Protein AF-A0A2E6IMI8-F1 (afdb_monomer)

Structure (mmCIF, N/CA/C/O backbone):
data_AF-A0A2E6IMI8-F1
#
_entry.id   AF-A0A2E6IMI8-F1
#
loop_
_atom_site.group_PDB
_atom_site.id
_atom_site.type_symbol
_atom_site.label_atom_id
_atom_site.label_alt_id
_atom_site.label_comp_id
_atom_site.label_asym_id
_atom_site.label_entity_id
_atom_site.label_seq_id
_atom_site.pdbx_PDB_ins_code
_atom_site.Cartn_x
_atom_site.Cartn_y
_atom_site.Cartn_z
_atom_site.occupancy
_atom_site.B_iso_or_equiv
_atom_site.auth_seq_id
_atom_site.auth_comp_id
_atom_site.auth_asym_id
_atom_site.auth_atom_id
_atom_site.pdbx_PDB_model_num
ATOM 1 N N . MET A 1 1 ? 50.261 -65.392 -33.673 1.00 35.06 1 MET A N 1
ATOM 2 C CA . MET A 1 1 ? 51.647 -64.893 -33.606 1.00 35.06 1 MET A CA 1
ATOM 3 C C . MET A 1 1 ? 51.534 -63.379 -33.581 1.00 35.06 1 MET A C 1
ATOM 5 O O . MET A 1 1 ? 51.000 -62.836 -34.533 1.00 35.06 1 MET A O 1
ATOM 9 N N . THR A 1 2 ? 51.523 -62.808 -32.369 1.00 35.97 2 THR A N 1
ATOM 10 C CA . THR A 1 2 ? 52.670 -62.070 -31.776 1.00 35.97 2 THR A CA 1
ATOM 11 C C . THR A 1 2 ? 52.829 -60.721 -32.491 1.00 35.97 2 THR A C 1
ATOM 13 O O . THR A 1 2 ? 52.964 -60.702 -33.701 1.00 35.97 2 THR A O 1
ATOM 16 N N . GLU A 1 3 ? 52.827 -59.555 -31.860 1.00 41.94 3 GLU A N 1
ATOM 17 C CA . GLU A 1 3 ? 52.986 -59.200 -30.456 1.00 41.94 3 GLU A CA 1
ATOM 18 C C . GLU A 1 3 ? 52.819 -57.657 -30.354 1.00 41.94 3 GLU A C 1
ATOM 20 O O . GLU A 1 3 ? 53.030 -56.967 -31.347 1.00 41.94 3 GLU A O 1
ATOM 25 N N . ILE A 1 4 ? 52.352 -57.172 -29.191 1.00 46.12 4 ILE A N 1
ATOM 26 C CA . ILE A 1 4 ? 52.740 -55.964 -28.412 1.00 46.12 4 ILE A CA 1
ATOM 27 C C . ILE A 1 4 ? 53.628 -54.886 -29.096 1.00 46.12 4 ILE A C 1
ATOM 29 O O . ILE A 1 4 ? 54.498 -55.183 -29.893 1.00 46.12 4 ILE A O 1
ATOM 33 N N . ALA A 1 5 ? 53.610 -53.596 -28.773 1.00 44.00 5 ALA A N 1
ATOM 34 C CA . ALA A 1 5 ? 53.051 -52.816 -27.679 1.00 44.00 5 ALA A CA 1
ATOM 35 C C . ALA A 1 5 ? 53.352 -51.329 -27.962 1.00 44.00 5 ALA A C 1
ATOM 37 O O . ALA A 1 5 ? 54.284 -51.020 -28.694 1.00 44.00 5 ALA A O 1
ATOM 38 N N . LEU A 1 6 ? 52.600 -50.457 -27.279 1.00 42.09 6 LEU A N 1
ATOM 39 C CA . LEU A 1 6 ? 53.019 -49.172 -26.700 1.00 42.09 6 LEU A CA 1
ATOM 40 C C . LEU A 1 6 ? 53.911 -48.224 -27.537 1.00 42.09 6 LEU A C 1
ATOM 42 O O . LEU A 1 6 ? 55.086 -48.473 -27.751 1.00 42.09 6 LEU A O 1
ATOM 46 N N . PHE A 1 7 ? 53.450 -46.990 -27.740 1.00 40.03 7 PHE A N 1
ATOM 47 C CA . PHE A 1 7 ? 53.698 -45.939 -26.745 1.00 40.03 7 PHE A CA 1
ATOM 48 C C . PHE A 1 7 ? 52.891 -44.687 -27.093 1.00 40.03 7 PHE A C 1
ATOM 50 O O . PHE A 1 7 ? 53.011 -44.092 -28.160 1.00 40.03 7 PHE A O 1
ATOM 57 N N . PHE A 1 8 ? 52.058 -44.302 -26.137 1.00 45.19 8 PHE A N 1
ATOM 58 C CA . PHE A 1 8 ? 51.433 -42.998 -26.027 1.00 45.19 8 PHE A CA 1
ATOM 59 C C . PHE A 1 8 ? 52.568 -41.972 -25.859 1.00 45.19 8 PHE A C 1
ATOM 61 O O . PHE A 1 8 ? 53.116 -41.837 -24.767 1.00 45.19 8 PHE A O 1
ATOM 68 N N . LEU A 1 9 ? 52.996 -41.312 -26.937 1.00 46.53 9 LEU A N 1
ATOM 69 C CA . LEU A 1 9 ? 53.914 -40.180 -26.824 1.00 46.53 9 LEU A CA 1
ATOM 70 C C . LEU A 1 9 ? 53.080 -38.927 -26.528 1.00 46.53 9 LEU A C 1
ATOM 72 O O . LEU A 1 9 ? 52.212 -38.582 -27.334 1.00 46.53 9 LEU A O 1
ATOM 76 N N . PRO A 1 10 ? 53.297 -38.233 -25.396 1.00 55.00 10 PRO A N 1
ATOM 77 C CA . PRO A 1 10 ? 52.723 -36.910 -25.226 1.00 55.00 10 PRO A CA 1
ATOM 78 C C . PRO A 1 10 ? 53.362 -35.991 -26.276 1.00 55.00 10 PRO A C 1
ATOM 80 O O . PRO A 1 10 ? 54.571 -36.096 -26.507 1.00 55.00 10 PRO A O 1
ATOM 83 N N . PRO A 1 11 ? 52.625 -35.050 -26.889 1.00 46.12 11 PRO A N 1
ATOM 84 C CA . PRO A 1 11 ? 53.282 -33.921 -27.510 1.00 46.12 11 PRO A CA 1
ATOM 85 C C . PRO A 1 11 ? 53.873 -33.107 -26.360 1.00 46.12 11 PRO A C 1
ATOM 87 O O . PRO A 1 11 ? 53.208 -32.276 -25.743 1.00 46.12 11 PRO A O 1
ATOM 90 N N . THR A 1 12 ? 55.129 -33.390 -26.015 1.00 47.06 12 THR A N 1
ATOM 91 C CA . THR A 1 12 ? 55.979 -32.430 -25.328 1.00 47.06 12 THR A CA 1
ATOM 92 C C . THR A 1 12 ? 56.041 -31.215 -26.241 1.00 47.06 12 THR A C 1
ATOM 94 O O . THR A 1 12 ? 56.870 -31.154 -27.150 1.00 47.06 12 THR A O 1
ATOM 97 N N . PHE A 1 13 ? 55.128 -30.264 -26.042 1.00 47.31 13 PHE A N 1
ATOM 98 C CA . PHE A 1 13 ? 55.294 -28.908 -26.539 1.00 47.31 13 PHE A CA 1
ATOM 99 C C . PHE A 1 13 ? 56.465 -28.317 -25.761 1.00 47.31 13 PHE A C 1
ATOM 101 O O . PHE A 1 13 ? 56.322 -27.650 -24.740 1.00 47.31 13 PHE A O 1
ATOM 108 N N . LEU A 1 14 ? 57.654 -28.681 -26.226 1.00 41.34 14 LEU A N 1
ATOM 109 C CA . LEU A 1 14 ? 58.909 -28.069 -25.878 1.00 41.34 14 LEU A CA 1
ATOM 110 C C . LEU A 1 14 ? 58.796 -26.663 -26.461 1.00 41.34 14 LEU A C 1
ATOM 112 O O . LEU A 1 14 ? 58.998 -26.472 -27.660 1.00 41.34 14 LEU A O 1
ATOM 116 N N . PHE A 1 15 ? 58.361 -25.699 -25.646 1.00 43.25 15 PHE A N 1
ATOM 117 C CA . PHE A 1 15 ? 58.529 -24.293 -25.984 1.00 43.25 15 PHE A CA 1
ATOM 118 C C . PHE A 1 15 ? 60.034 -24.102 -26.178 1.00 43.25 15 PHE A C 1
ATOM 120 O O . PHE A 1 15 ? 60.781 -24.019 -25.205 1.00 43.25 15 PHE A O 1
ATOM 127 N N . HIS A 1 16 ? 60.482 -24.128 -27.436 1.00 49.97 16 HIS A N 1
ATOM 128 C CA . HIS A 1 16 ? 61.796 -23.642 -27.822 1.00 49.97 16 HIS A CA 1
ATOM 129 C C . HIS A 1 16 ? 61.795 -22.160 -27.463 1.00 49.97 16 HIS A C 1
ATOM 131 O O . HIS A 1 16 ? 61.293 -21.315 -28.201 1.00 49.97 16 HIS A O 1
ATOM 137 N N . GLY A 1 17 ? 62.256 -21.866 -26.250 1.00 57.50 17 GLY A N 1
ATOM 138 C CA . GLY A 1 17 ? 62.614 -20.526 -25.836 1.00 57.50 17 GLY A CA 1
ATOM 139 C C . GLY A 1 17 ? 63.902 -20.162 -26.547 1.00 57.50 17 GLY A C 1
ATOM 140 O O . GLY A 1 17 ? 64.965 -20.183 -25.936 1.00 57.50 17 GLY A O 1
ATOM 141 N N . ASP A 1 18 ? 63.806 -19.874 -27.842 1.00 53.31 18 ASP A N 1
ATOM 142 C CA . ASP A 1 18 ? 64.886 -19.203 -28.539 1.00 53.31 18 ASP A CA 1
ATOM 143 C C . ASP A 1 18 ? 64.971 -17.792 -27.964 1.00 53.31 18 ASP A C 1
ATOM 145 O O . ASP A 1 18 ? 64.030 -16.994 -28.028 1.00 53.31 18 ASP A O 1
ATOM 149 N N . THR A 1 19 ? 66.103 -17.505 -27.329 1.00 54.38 19 THR A N 1
ATOM 150 C CA . THR A 1 19 ? 66.452 -16.175 -26.847 1.00 54.38 19 THR A CA 1
ATOM 151 C C . THR A 1 19 ? 66.442 -15.225 -28.044 1.00 54.38 19 THR A C 1
ATOM 153 O O . THR A 1 19 ? 67.365 -15.223 -28.857 1.00 54.38 19 THR A O 1
ATOM 156 N N . LEU A 1 20 ? 65.386 -14.421 -28.171 1.00 54.84 20 LEU A N 1
ATOM 157 C CA . LEU A 1 20 ? 65.277 -13.374 -29.184 1.00 54.84 20 LEU A CA 1
ATOM 158 C C . LEU A 1 20 ? 66.272 -12.255 -28.856 1.00 54.84 20 LEU A C 1
ATOM 160 O O . LEU A 1 20 ? 65.964 -11.310 -28.133 1.00 54.84 20 LEU A O 1
ATOM 164 N N . ILE A 1 21 ? 67.488 -12.370 -29.388 1.00 58.12 21 ILE A N 1
ATOM 165 C CA . ILE A 1 21 ? 68.467 -11.284 -29.408 1.00 58.12 21 ILE A CA 1
ATOM 166 C C . ILE A 1 21 ? 68.403 -10.631 -30.788 1.00 58.12 21 ILE A C 1
ATOM 168 O O . ILE A 1 21 ? 69.147 -11.007 -31.682 1.00 58.12 21 ILE A O 1
ATOM 172 N N . TYR A 1 22 ? 67.498 -9.672 -30.978 1.00 48.72 22 TYR A N 1
ATOM 173 C CA . TYR A 1 22 ? 67.697 -8.553 -31.907 1.00 48.72 22 TYR A CA 1
ATOM 174 C C . TYR A 1 22 ? 66.712 -7.435 -31.552 1.00 48.72 22 TYR A C 1
ATOM 176 O O . TYR A 1 22 ? 65.532 -7.677 -31.303 1.00 48.72 22 TYR A O 1
ATOM 184 N N . GLY A 1 23 ? 67.229 -6.213 -31.436 1.00 57.97 23 GLY A N 1
ATOM 185 C CA . GLY A 1 23 ? 66.536 -5.084 -30.830 1.00 57.97 23 GLY A CA 1
ATOM 186 C C . GLY A 1 23 ? 65.195 -4.736 -31.479 1.00 57.97 23 GLY A C 1
ATOM 187 O O . GLY A 1 23 ? 65.103 -4.534 -32.686 1.00 57.97 23 GLY A O 1
ATOM 188 N N . GLY A 1 24 ? 64.183 -4.558 -30.628 1.00 62.34 24 GLY A N 1
ATOM 189 C CA . GLY A 1 24 ? 63.206 -3.491 -30.832 1.00 62.34 24 GLY A CA 1
ATOM 190 C C . GLY A 1 24 ? 61.729 -3.837 -30.697 1.00 62.34 24 GLY A C 1
ATOM 191 O O . GLY A 1 24 ? 60.946 -2.898 -30.619 1.00 62.34 24 GLY A O 1
ATOM 192 N N . TRP A 1 25 ? 61.315 -5.107 -30.644 1.00 60.56 25 TRP A N 1
ATOM 193 C CA . TRP A 1 25 ? 59.878 -5.418 -30.681 1.00 60.56 25 TRP A CA 1
ATOM 194 C C . TRP A 1 25 ? 59.472 -6.502 -29.685 1.00 60.56 25 TRP A C 1
ATOM 196 O O . TRP A 1 25 ? 59.725 -7.688 -29.876 1.00 60.56 25 TRP A O 1
ATOM 206 N N . ILE A 1 26 ? 58.808 -6.060 -28.614 1.00 74.00 26 ILE A N 1
ATOM 207 C CA . ILE A 1 26 ? 58.091 -6.913 -27.665 1.00 74.00 26 ILE A CA 1
ATOM 208 C C . ILE A 1 26 ? 56.715 -7.198 -28.285 1.00 74.00 26 ILE A C 1
ATOM 210 O O . ILE A 1 26 ? 55.978 -6.246 -28.559 1.00 74.00 26 ILE A O 1
ATOM 214 N N . PRO A 1 27 ? 56.334 -8.461 -28.541 1.00 69.62 27 PRO A N 1
ATOM 215 C CA . PRO A 1 27 ? 55.014 -8.755 -29.079 1.00 69.62 27 PRO A CA 1
ATOM 216 C C . PRO A 1 27 ? 53.956 -8.451 -28.014 1.00 69.62 27 PRO A C 1
ATOM 218 O O . PRO A 1 27 ? 53.863 -9.122 -26.986 1.00 69.62 27 PRO A O 1
ATOM 221 N N . HIS A 1 28 ? 53.153 -7.418 -28.253 1.00 72.25 28 HIS A N 1
ATOM 222 C CA . HIS A 1 28 ? 52.020 -7.083 -27.402 1.00 72.25 28 HIS A CA 1
ATOM 223 C C . HIS A 1 28 ? 50.791 -7.858 -27.874 1.00 72.25 28 HIS A C 1
ATOM 225 O O . HIS A 1 28 ? 50.308 -7.664 -28.987 1.00 72.25 28 HIS A O 1
ATOM 231 N N . LEU A 1 29 ? 50.280 -8.738 -27.014 1.00 79.69 29 LEU A N 1
ATOM 232 C CA . LEU A 1 29 ? 49.015 -9.420 -27.244 1.00 79.69 29 LEU A CA 1
ATOM 233 C C . LEU A 1 29 ? 47.867 -8.460 -26.916 1.00 79.69 29 LEU A C 1
ATOM 235 O O . LEU A 1 29 ? 47.495 -8.286 -25.756 1.00 79.69 29 LEU A O 1
ATOM 239 N N . THR A 1 30 ? 47.315 -7.826 -27.943 1.00 77.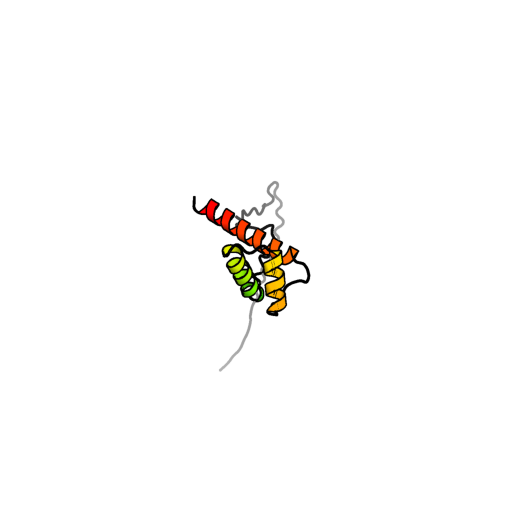75 30 THR A N 1
ATOM 240 C CA . THR A 1 30 ? 46.133 -6.970 -27.845 1.00 77.75 30 THR A CA 1
ATOM 241 C C . THR A 1 30 ? 44.913 -7.713 -28.368 1.00 77.75 30 THR A C 1
ATOM 243 O O . THR A 1 30 ? 44.875 -8.166 -29.508 1.00 77.75 30 THR A O 1
ATOM 246 N N . PHE A 1 31 ? 43.885 -7.829 -27.533 1.00 82.00 31 PHE A N 1
ATOM 247 C CA . PHE A 1 31 ? 42.574 -8.314 -27.946 1.00 82.00 31 PHE A CA 1
ATOM 248 C C . PHE A 1 31 ? 41.506 -7.312 -27.524 1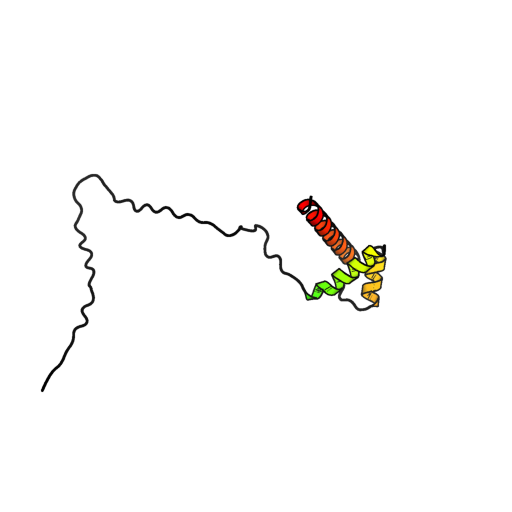.00 82.00 31 PHE A C 1
ATOM 250 O O . PHE A 1 31 ? 41.558 -6.728 -26.442 1.00 82.00 31 PHE A O 1
ATOM 257 N N . SER A 1 32 ? 40.536 -7.102 -28.404 1.00 78.81 32 SER A N 1
ATOM 258 C CA . SER A 1 32 ? 39.388 -6.236 -28.166 1.00 78.81 32 SER A CA 1
ATOM 259 C C . SER A 1 32 ? 38.178 -7.129 -27.943 1.00 78.81 32 SER A C 1
ATOM 261 O O . SER A 1 32 ? 37.808 -7.893 -28.831 1.00 78.81 32 SER A O 1
ATOM 263 N N . PHE A 1 33 ? 37.561 -7.059 -26.767 1.00 81.81 33 PHE A N 1
ATOM 264 C CA . PHE A 1 33 ? 36.299 -7.749 -26.515 1.00 81.81 33 PHE A CA 1
ATOM 265 C C . PHE A 1 33 ? 35.184 -6.729 -26.326 1.00 81.81 33 PHE A C 1
ATOM 267 O O . PHE A 1 33 ? 35.365 -5.689 -25.695 1.00 81.81 33 PHE A O 1
ATOM 274 N N . ASN A 1 34 ? 34.023 -7.038 -26.895 1.00 76.81 34 ASN A N 1
ATOM 275 C CA . ASN A 1 34 ? 32.849 -6.187 -26.814 1.00 76.81 34 ASN A CA 1
ATOM 276 C C . ASN A 1 34 ? 31.919 -6.747 -25.732 1.00 76.81 34 ASN A C 1
ATOM 278 O O . ASN A 1 34 ? 31.166 -7.694 -25.962 1.00 76.81 34 ASN A O 1
ATOM 282 N N . LEU A 1 35 ? 32.037 -6.215 -24.514 1.00 74.75 35 LEU A N 1
ATOM 283 C CA . LEU A 1 35 ? 31.260 -6.679 -23.368 1.00 74.75 35 LEU A CA 1
ATOM 284 C C . LEU A 1 35 ? 29.867 -6.045 -23.397 1.00 74.75 35 LEU A C 1
ATOM 286 O O . LEU A 1 35 ? 29.671 -4.922 -22.941 1.00 74.75 35 LEU A O 1
ATOM 290 N N . THR A 1 36 ? 28.880 -6.776 -23.907 1.00 74.75 36 THR A N 1
ATOM 291 C CA . THR A 1 36 ? 27.478 -6.359 -23.795 1.00 74.75 36 THR A CA 1
ATOM 292 C C . THR A 1 36 ? 26.872 -7.020 -22.564 1.00 74.75 36 THR A C 1
ATOM 294 O O . THR A 1 36 ? 26.519 -8.197 -22.597 1.00 74.75 36 THR A O 1
ATOM 297 N N . SER A 1 37 ? 26.780 -6.290 -21.451 1.00 75.00 37 SER A N 1
ATOM 298 C CA . SER A 1 37 ? 26.043 -6.771 -20.281 1.00 75.00 37 SER A CA 1
ATOM 299 C C . SER A 1 37 ? 24.544 -6.531 -20.474 1.00 75.00 37 SER A C 1
ATOM 301 O O . SER A 1 37 ? 24.104 -5.459 -20.897 1.00 75.00 37 SER A O 1
ATOM 303 N N . THR A 1 38 ? 23.727 -7.536 -20.162 1.00 71.94 38 THR A N 1
ATOM 304 C CA . THR A 1 38 ? 22.268 -7.407 -20.173 1.00 71.94 38 THR A CA 1
ATOM 305 C C . THR A 1 38 ? 21.853 -6.497 -19.016 1.00 71.94 38 THR A C 1
ATOM 307 O O . THR A 1 38 ? 21.764 -6.944 -17.880 1.00 71.94 38 THR A O 1
ATOM 310 N N . LYS A 1 39 ? 21.669 -5.202 -19.310 1.00 62.75 39 LYS A N 1
ATOM 311 C CA . LYS A 1 39 ? 21.054 -4.153 -18.474 1.00 62.75 39 LYS A CA 1
ATOM 312 C C . LYS A 1 39 ? 21.332 -4.314 -16.970 1.00 62.75 39 LYS A C 1
ATOM 314 O O . LYS A 1 39 ? 20.511 -4.842 -16.224 1.00 62.75 39 LYS A O 1
ATOM 319 N N . PHE A 1 40 ? 22.483 -3.811 -16.524 1.00 62.84 40 PHE A N 1
ATOM 320 C CA . PHE A 1 40 ? 22.821 -3.704 -15.105 1.00 62.84 40 PHE A CA 1
ATOM 321 C C . PHE A 1 40 ? 21.743 -2.881 -14.371 1.00 62.84 40 PHE A C 1
ATOM 323 O O . PHE A 1 40 ? 21.697 -1.655 -14.466 1.00 62.84 40 PHE A O 1
ATOM 330 N N . SER A 1 41 ? 20.821 -3.555 -13.682 1.00 62.28 41 SER A N 1
ATOM 331 C CA . SER A 1 41 ? 19.858 -2.898 -12.799 1.00 62.28 41 SER A CA 1
ATOM 332 C C . SER A 1 41 ? 20.576 -2.537 -11.506 1.00 62.28 41 SER A C 1
ATOM 334 O O . SER A 1 41 ? 20.951 -3.424 -10.745 1.00 62.28 41 SER A O 1
ATOM 336 N N . VAL A 1 42 ? 20.718 -1.241 -11.218 1.00 65.00 42 VAL A N 1
ATOM 337 C CA . VAL A 1 42 ? 21.235 -0.759 -9.921 1.00 65.00 42 VAL A CA 1
ATOM 338 C C . VAL A 1 42 ? 20.320 -1.185 -8.761 1.00 65.00 42 VAL A C 1
ATOM 340 O O . VAL A 1 42 ? 20.726 -1.206 -7.603 1.00 65.00 42 VAL A O 1
ATOM 343 N N . HIS A 1 43 ? 19.058 -1.518 -9.051 1.00 58.62 43 HIS A N 1
ATOM 344 C CA . HIS A 1 43 ? 18.091 -1.952 -8.053 1.00 58.62 43 HIS A CA 1
ATOM 345 C C . HIS A 1 43 ? 18.152 -3.466 -7.841 1.00 58.62 43 HIS A C 1
ATOM 347 O O . HIS A 1 43 ? 17.901 -4.259 -8.751 1.00 58.62 43 HIS A O 1
ATOM 353 N N . GLN A 1 44 ? 18.473 -3.837 -6.603 1.00 62.16 44 GLN A N 1
ATOM 354 C CA . GLN A 1 44 ? 18.496 -5.196 -6.078 1.00 62.16 44 GLN A CA 1
ATOM 355 C C . GLN A 1 44 ? 17.102 -5.842 -6.221 1.00 62.16 44 GLN A C 1
ATOM 357 O O . GLN A 1 44 ? 16.118 -5.290 -5.739 1.00 62.16 44 GLN A O 1
ATOM 362 N N . TYR A 1 45 ? 17.045 -6.976 -6.932 1.00 54.91 45 TYR A N 1
ATOM 363 C CA . TYR A 1 45 ? 15.923 -7.906 -7.155 1.00 54.91 45 TYR A CA 1
ATOM 364 C C . TYR A 1 45 ? 14.493 -7.384 -6.900 1.00 54.91 45 TYR A C 1
ATOM 366 O O . TYR A 1 45 ? 14.043 -7.265 -5.759 1.00 54.91 45 TYR A O 1
ATOM 374 N N . THR A 1 46 ? 13.691 -7.250 -7.963 1.00 64.56 46 THR A N 1
ATOM 375 C CA . THR A 1 46 ? 12.222 -7.172 -7.858 1.00 64.56 46 THR A CA 1
ATOM 376 C C . THR A 1 46 ? 11.651 -8.535 -7.464 1.00 64.56 46 THR A C 1
ATOM 378 O O . THR A 1 46 ? 11.045 -9.236 -8.277 1.00 64.56 46 THR A O 1
ATOM 381 N N . ARG A 1 47 ? 11.870 -8.956 -6.214 1.00 70.38 47 ARG A N 1
ATOM 382 C CA . ARG A 1 47 ? 11.237 -10.163 -5.683 1.00 70.38 47 ARG A CA 1
ATOM 383 C C . ARG A 1 47 ? 9.724 -9.985 -5.750 1.00 70.38 47 ARG A C 1
ATOM 385 O O . ARG A 1 47 ? 9.171 -9.007 -5.243 1.00 70.38 47 ARG A O 1
ATOM 392 N N . THR A 1 48 ? 9.070 -10.934 -6.407 1.00 75.38 48 THR A N 1
ATOM 393 C CA . THR A 1 48 ? 7.612 -10.983 -6.491 1.00 75.38 48 THR A CA 1
ATOM 394 C C . THR A 1 48 ? 7.087 -11.765 -5.293 1.00 75.38 48 THR A C 1
ATOM 396 O O . THR A 1 48 ? 7.616 -12.826 -4.972 1.00 75.38 48 THR A O 1
ATOM 399 N N . TYR A 1 49 ? 6.072 -11.215 -4.629 1.00 82.38 49 TYR A N 1
ATOM 400 C CA . TYR A 1 49 ? 5.406 -11.801 -3.463 1.00 82.38 49 TYR A CA 1
ATOM 401 C C . TYR A 1 49 ? 3.982 -12.208 -3.870 1.00 82.38 49 TYR A C 1
ATOM 403 O O . TYR A 1 49 ? 3.057 -11.399 -3.717 1.00 82.38 49 TYR A O 1
ATOM 411 N N . PRO A 1 50 ? 3.804 -13.383 -4.506 1.00 84.31 50 PRO A N 1
ATOM 412 C CA . PRO A 1 50 ? 2.497 -13.826 -4.988 1.00 84.31 50 PRO A CA 1
ATOM 413 C C . PRO A 1 50 ? 1.487 -14.021 -3.851 1.00 84.31 50 PRO A C 1
ATOM 415 O O . PRO A 1 50 ? 0.311 -13.738 -4.041 1.00 84.31 50 PRO A O 1
ATOM 418 N N . GLU A 1 51 ? 1.932 -14.402 -2.655 1.00 86.88 51 GLU A N 1
ATOM 419 C CA . GLU A 1 51 ? 1.090 -14.599 -1.472 1.00 86.88 51 GLU A CA 1
ATOM 420 C C . GLU A 1 51 ? 0.419 -13.303 -0.993 1.00 86.88 51 GLU A C 1
ATOM 422 O O . GLU A 1 51 ? -0.682 -13.317 -0.456 1.00 86.88 51 GLU A O 1
ATOM 427 N N . ARG A 1 52 ? 1.043 -12.145 -1.251 1.00 86.44 52 ARG A N 1
ATOM 428 C CA . ARG A 1 52 ? 0.477 -10.829 -0.911 1.00 86.44 52 ARG A CA 1
ATOM 429 C C . ARG A 1 52 ? -0.404 -10.245 -2.009 1.00 86.44 52 ARG A C 1
ATOM 431 O O . ARG A 1 52 ? -0.923 -9.138 -1.842 1.00 86.44 52 ARG A O 1
ATOM 438 N N . LYS A 1 53 ? -0.542 -10.943 -3.141 1.00 90.38 53 LYS A N 1
ATOM 439 C CA . LYS A 1 53 ? -1.336 -10.475 -4.278 1.00 90.38 53 LYS A CA 1
ATOM 440 C C . LYS A 1 53 ? -2.806 -10.347 -3.891 1.00 90.38 53 LYS A C 1
ATOM 442 O O . LYS A 1 53 ? -3.384 -9.300 -4.139 1.00 90.38 53 LYS A O 1
ATOM 447 N N . GLU A 1 54 ? -3.354 -11.347 -3.206 1.00 92.50 54 GLU A N 1
ATOM 448 C CA . GLU A 1 54 ? -4.766 -11.380 -2.812 1.00 92.50 54 GLU A CA 1
ATOM 449 C C . GLU A 1 54 ? -5.166 -10.159 -1.969 1.00 92.50 54 GLU A C 1
ATOM 451 O O . GLU A 1 54 ? -6.093 -9.432 -2.319 1.00 92.50 54 GLU A O 1
ATOM 456 N N . ILE A 1 55 ? -4.404 -9.863 -0.910 1.00 94.06 55 ILE A N 1
ATOM 457 C CA . ILE A 1 55 ? -4.651 -8.695 -0.050 1.00 94.06 55 ILE A CA 1
ATOM 458 C C . ILE A 1 55 ? -4.549 -7.399 -0.855 1.00 94.06 55 ILE A C 1
ATOM 460 O O . ILE A 1 55 ? -5.357 -6.490 -0.676 1.00 94.06 55 ILE A O 1
ATOM 464 N N . ARG A 1 56 ? -3.550 -7.291 -1.738 1.00 91.81 56 ARG A N 1
ATOM 465 C CA . ARG A 1 56 ? -3.340 -6.081 -2.537 1.00 91.81 56 ARG A CA 1
ATOM 466 C C . ARG A 1 56 ? -4.479 -5.855 -3.529 1.00 91.81 56 ARG A C 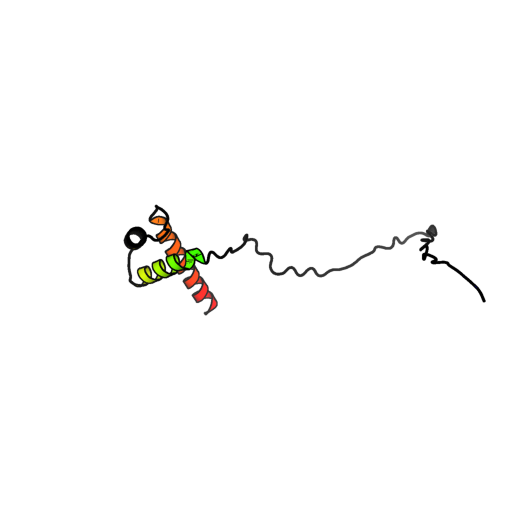1
ATOM 468 O O . ARG A 1 56 ? -4.918 -4.718 -3.668 1.00 91.81 56 ARG A O 1
ATOM 475 N N . ASP A 1 57 ? -4.943 -6.914 -4.181 1.00 93.62 57 ASP A N 1
ATOM 476 C CA . ASP A 1 57 ? -6.051 -6.858 -5.130 1.00 93.62 57 ASP A CA 1
ATOM 477 C C . ASP A 1 57 ? -7.345 -6.472 -4.390 1.00 93.62 57 ASP A C 1
ATOM 479 O O . ASP A 1 57 ? -8.049 -5.566 -4.832 1.00 93.62 57 ASP A O 1
ATOM 483 N N . LYS A 1 58 ? -7.582 -7.025 -3.189 1.00 95.56 58 LYS A N 1
ATOM 484 C CA . LYS A 1 58 ? -8.738 -6.657 -2.357 1.00 95.56 58 LYS A CA 1
ATOM 485 C C . LYS A 1 58 ? -8.694 -5.214 -1.852 1.00 95.56 58 LYS A C 1
ATOM 487 O O . LYS A 1 58 ? -9.707 -4.521 -1.850 1.00 95.56 58 LYS A O 1
ATOM 492 N N . VAL A 1 59 ? -7.520 -4.737 -1.428 1.00 95.88 59 VAL A N 1
ATOM 493 C CA . VAL A 1 59 ? -7.310 -3.323 -1.064 1.00 95.88 59 VAL A CA 1
ATOM 494 C C . VAL A 1 59 ? -7.631 -2.416 -2.247 1.00 95.88 59 VAL A C 1
ATOM 496 O O . VAL A 1 59 ? -8.239 -1.365 -2.056 1.00 95.88 59 VAL A O 1
ATOM 499 N N . TRP A 1 60 ? -7.212 -2.806 -3.452 1.00 95.38 60 TRP A N 1
ATOM 500 C CA . TRP A 1 60 ? -7.421 -2.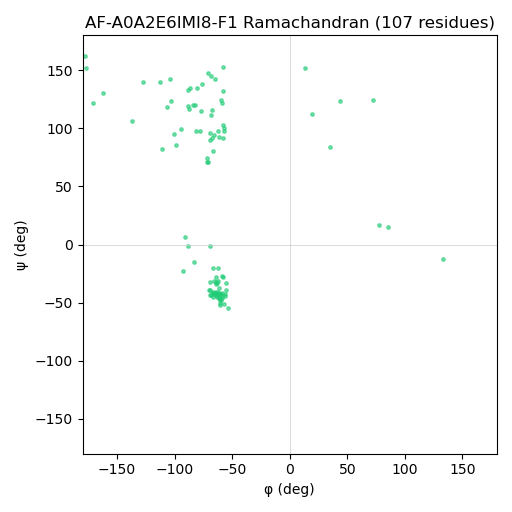014 -4.656 1.00 95.38 60 TRP A CA 1
ATOM 501 C C . TRP A 1 60 ? -8.895 -1.956 -5.063 1.00 95.38 60 TRP A C 1
ATOM 503 O O . TRP A 1 60 ? -9.389 -0.865 -5.327 1.00 95.38 60 TRP A O 1
ATOM 513 N N . GLU A 1 61 ? -9.603 -3.086 -5.020 1.00 95.94 61 GLU A N 1
ATOM 514 C CA . GLU A 1 61 ? -11.059 -3.170 -5.220 1.00 95.94 61 GLU A CA 1
ATOM 515 C C . GLU A 1 61 ? -11.802 -2.206 -4.277 1.00 95.94 61 GLU A C 1
ATOM 517 O O . GLU A 1 61 ? -12.490 -1.294 -4.727 1.00 95.94 61 GLU A O 1
ATOM 522 N N . LEU A 1 62 ? -11.556 -2.303 -2.964 1.00 96.75 62 LEU A N 1
ATOM 523 C CA . LEU A 1 62 ? -12.206 -1.438 -1.970 1.00 96.75 62 LEU A CA 1
ATOM 524 C C . LEU A 1 62 ? -11.843 0.045 -2.135 1.00 96.75 62 LEU A C 1
ATOM 526 O O . LEU A 1 62 ? -12.637 0.934 -1.819 1.00 96.75 62 LEU A O 1
ATOM 530 N N . HIS A 1 63 ? -10.625 0.334 -2.588 1.00 95.81 63 HIS A N 1
ATOM 531 C CA . HIS A 1 63 ? -10.206 1.702 -2.856 1.00 95.81 63 HIS A CA 1
ATOM 532 C C . HIS A 1 63 ? -10.918 2.283 -4.086 1.00 95.81 63 HIS A C 1
ATOM 534 O O . HIS A 1 63 ? -11.328 3.443 -4.045 1.00 95.81 63 HIS A O 1
ATOM 540 N N . GLN A 1 64 ? -11.118 1.481 -5.138 1.00 94.12 64 GLN A N 1
ATOM 541 C CA . GLN A 1 64 ? -11.911 1.863 -6.312 1.00 94.12 64 GLN A CA 1
ATOM 542 C C . GLN A 1 64 ? -13.384 2.110 -5.956 1.00 94.12 64 GLN A C 1
ATOM 544 O O . GLN A 1 64 ? -13.976 3.046 -6.488 1.00 94.12 64 GLN A O 1
ATOM 549 N N . ASP A 1 65 ? -13.926 1.378 -4.978 1.00 95.88 65 ASP A N 1
ATOM 550 C CA . ASP A 1 65 ? -15.260 1.619 -4.403 1.00 95.88 65 ASP A CA 1
ATOM 551 C C . ASP A 1 65 ? -15.353 2.920 -3.572 1.00 95.88 65 ASP A C 1
ATOM 553 O O . ASP A 1 65 ? -16.403 3.244 -3.013 1.00 95.88 65 ASP A O 1
ATOM 557 N N . GLY A 1 66 ? -14.254 3.669 -3.431 1.00 96.38 66 GLY A N 1
ATOM 558 C CA . GLY A 1 66 ? -14.208 4.948 -2.720 1.00 96.38 66 GLY A CA 1
ATOM 559 C C . GLY A 1 66 ? -13.998 4.830 -1.209 1.00 96.38 66 GLY A C 1
ATOM 560 O O . GLY A 1 66 ? -14.221 5.793 -0.471 1.00 96.38 66 GLY A O 1
ATOM 561 N N . TRP A 1 67 ? -13.572 3.670 -0.701 1.00 96.88 67 TRP A N 1
ATOM 562 C CA . TRP A 1 67 ? -13.324 3.516 0.730 1.00 96.88 67 TRP A CA 1
ATOM 563 C C . TRP A 1 67 ? -12.007 4.183 1.144 1.00 96.88 67 TRP A C 1
ATOM 565 O O . TRP A 1 67 ? -10.966 4.050 0.500 1.00 96.88 67 TRP A O 1
ATOM 575 N N . GLY A 1 68 ? -12.033 4.869 2.289 1.00 96.44 68 GLY A N 1
ATOM 576 C CA . GLY A 1 68 ? -10.826 5.422 2.901 1.00 96.44 68 GLY A CA 1
ATOM 577 C C . GLY A 1 68 ? -9.917 4.334 3.487 1.00 96.44 68 GLY A C 1
ATOM 578 O O . GLY A 1 68 ? -10.395 3.340 4.037 1.00 96.44 68 GLY A O 1
ATOM 579 N N . TYR A 1 69 ? -8.600 4.557 3.463 1.00 95.69 69 TYR A N 1
ATOM 580 C CA . TYR A 1 69 ? -7.588 3.580 3.902 1.00 95.69 69 TYR A CA 1
ATOM 581 C C . TYR A 1 69 ? -7.781 3.076 5.346 1.00 95.69 69 TYR A C 1
ATOM 583 O O . TYR A 1 69 ? -7.507 1.913 5.634 1.00 95.69 69 TYR A O 1
ATOM 591 N N . THR A 1 70 ? -8.295 3.915 6.256 1.00 96.62 70 THR A N 1
ATOM 592 C CA . THR A 1 70 ? -8.604 3.506 7.641 1.00 96.62 70 THR A CA 1
ATOM 593 C C . THR A 1 70 ? -9.749 2.489 7.682 1.00 96.62 70 TH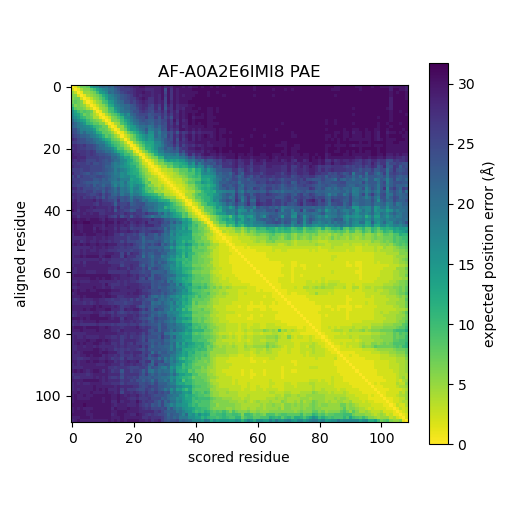R A C 1
ATOM 595 O O . THR A 1 70 ? -9.660 1.493 8.395 1.00 96.62 70 THR A O 1
ATOM 598 N N . LYS A 1 71 ? -10.800 2.705 6.880 1.00 97.12 71 LYS A N 1
ATOM 599 C CA . LYS A 1 71 ? -11.959 1.806 6.793 1.00 97.12 71 LYS A CA 1
ATOM 600 C C . LYS A 1 71 ? -11.560 0.462 6.180 1.00 97.12 71 LYS A C 1
ATOM 602 O O . LYS A 1 71 ? -11.966 -0.588 6.670 1.00 97.12 71 LYS A O 1
ATOM 607 N N . ILE A 1 72 ? -10.715 0.500 5.151 1.00 97.44 72 ILE A N 1
ATOM 608 C CA . ILE A 1 72 ? -10.154 -0.695 4.508 1.00 97.44 72 ILE A CA 1
ATOM 609 C C . ILE A 1 72 ? -9.315 -1.500 5.508 1.00 97.44 72 ILE A C 1
ATOM 611 O O . ILE A 1 72 ? -9.486 -2.709 5.618 1.00 97.44 72 ILE A O 1
ATOM 615 N N . HIS A 1 73 ? -8.449 -0.843 6.285 1.00 97.00 73 HIS A N 1
ATOM 616 C CA . HIS A 1 73 ? -7.623 -1.517 7.293 1.00 97.00 73 HIS A CA 1
ATOM 617 C C . HIS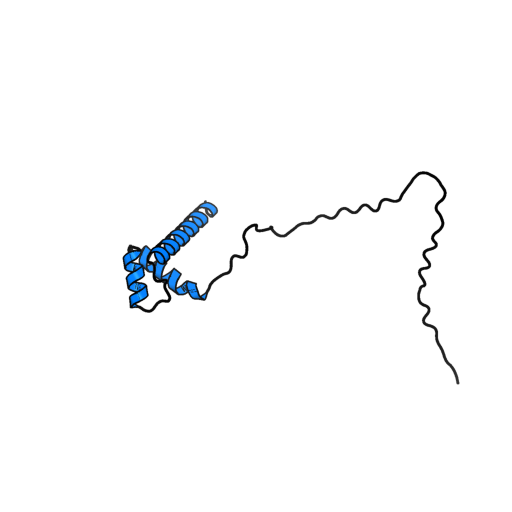 A 1 73 ? -8.463 -2.260 8.341 1.00 97.00 73 HIS A C 1
ATOM 619 O O . HIS A 1 73 ? -8.215 -3.436 8.600 1.00 97.00 73 HIS A O 1
ATOM 625 N N . GLN A 1 74 ? -9.507 -1.614 8.867 1.00 96.56 74 GLN A N 1
ATOM 626 C CA . GLN A 1 74 ? -10.435 -2.233 9.819 1.00 96.56 74 GLN A CA 1
ATOM 627 C C . GLN A 1 74 ? -11.187 -3.421 9.211 1.00 96.56 74 GLN A C 1
ATOM 629 O O . GLN A 1 74 ? -11.333 -4.459 9.857 1.00 96.56 74 GLN A O 1
ATOM 634 N N . TYR A 1 75 ? -11.645 -3.288 7.963 1.00 96.75 75 TYR A N 1
ATOM 635 C CA . TYR A 1 75 ? -12.292 -4.380 7.243 1.00 96.75 75 TYR A CA 1
ATOM 636 C C . TYR A 1 75 ? -11.351 -5.581 7.104 1.00 96.75 75 TYR A C 1
ATOM 638 O O . TYR A 1 75 ? -11.735 -6.698 7.439 1.00 96.75 75 TYR A O 1
ATOM 646 N N . LEU A 1 76 ? -10.105 -5.366 6.679 1.00 95.62 76 LEU A N 1
ATOM 647 C CA . LEU A 1 76 ? -9.144 -6.452 6.483 1.00 95.62 76 LEU A CA 1
ATOM 648 C C . LEU A 1 76 ? -8.837 -7.192 7.792 1.00 95.62 76 LEU A C 1
ATOM 650 O O . LEU A 1 76 ? -8.820 -8.419 7.803 1.00 95.62 76 LEU A O 1
ATOM 654 N N . GLN A 1 77 ? -8.686 -6.464 8.903 1.00 95.06 77 GLN A N 1
ATOM 655 C CA . GLN A 1 77 ? -8.495 -7.076 10.222 1.00 95.06 77 GLN A CA 1
ATOM 656 C C . GLN A 1 77 ? -9.708 -7.899 10.664 1.00 95.06 77 GLN A C 1
ATOM 658 O O . GLN A 1 77 ? -9.548 -9.014 11.152 1.00 95.06 77 GLN A O 1
ATOM 663 N N . LYS A 1 78 ? -10.925 -7.377 10.464 1.00 95.44 78 LYS A N 1
ATOM 664 C CA . LYS A 1 78 ? -12.163 -8.070 10.848 1.00 95.44 78 LYS A CA 1
ATOM 665 C C . LYS A 1 78 ? -12.394 -9.356 10.047 1.00 95.44 78 LYS A C 1
ATOM 667 O O . LYS A 1 78 ? -12.972 -10.296 10.578 1.00 95.44 78 LYS A O 1
ATOM 672 N N . ASN A 1 79 ? -11.943 -9.396 8.794 1.00 95.75 79 ASN A N 1
ATOM 673 C CA . ASN A 1 79 ? -12.069 -10.560 7.913 1.00 95.75 79 ASN A CA 1
ATOM 674 C C . ASN A 1 79 ? -10.867 -11.524 7.997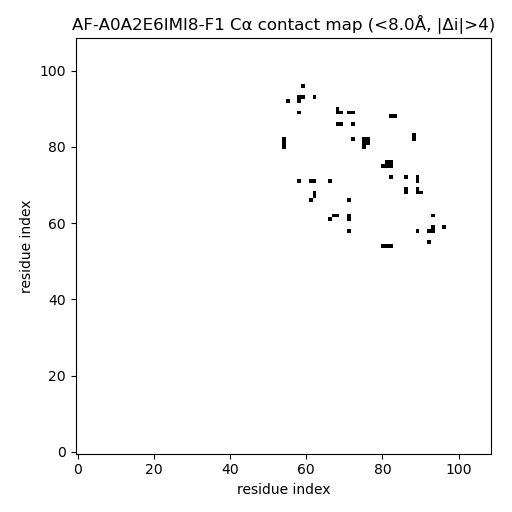 1.00 95.75 79 ASN A C 1
ATOM 676 O O . ASN A 1 79 ? -10.806 -12.477 7.231 1.00 95.75 79 ASN A O 1
ATOM 680 N N . GLY A 1 80 ? -9.919 -11.298 8.915 1.00 93.69 80 GLY A N 1
ATOM 681 C CA . GLY A 1 80 ? -8.815 -12.230 9.169 1.00 93.69 80 GLY A CA 1
ATOM 682 C C . GLY A 1 80 ? -7.679 -12.200 8.142 1.00 93.69 80 GLY A C 1
ATOM 683 O O . GLY A 1 80 ? -6.875 -13.127 8.110 1.00 93.69 80 GLY A O 1
ATOM 684 N N . TYR A 1 81 ? -7.574 -11.154 7.318 1.00 93.75 81 TYR A N 1
ATOM 685 C CA . TYR A 1 81 ? -6.448 -11.011 6.391 1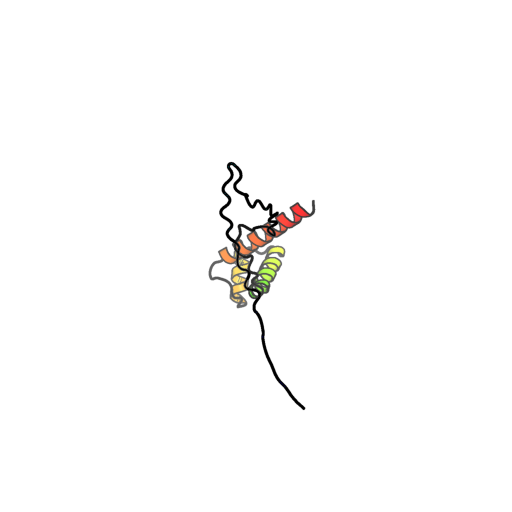.00 93.75 81 TYR A CA 1
ATOM 686 C C . TYR A 1 81 ? -5.133 -10.741 7.141 1.00 93.75 81 TYR A C 1
ATOM 688 O O . TYR A 1 81 ? -5.105 -9.983 8.115 1.00 93.75 81 TYR A O 1
ATOM 696 N N . GLU A 1 82 ? -4.018 -11.275 6.631 1.00 90.31 82 GLU A N 1
ATOM 697 C CA . GLU A 1 82 ? -2.664 -11.033 7.154 1.00 90.31 82 GLU A CA 1
ATOM 698 C C . GLU A 1 82 ? -2.159 -9.612 6.837 1.00 90.31 82 GLU A C 1
ATOM 700 O O . GLU A 1 82 ? -1.275 -9.373 6.008 1.00 90.31 82 GLU A O 1
ATOM 705 N N . VAL A 1 83 ? -2.740 -8.623 7.511 1.00 91.25 83 VAL A N 1
ATOM 706 C CA . VAL A 1 83 ? -2.369 -7.211 7.411 1.00 91.25 83 VAL A CA 1
ATOM 707 C C . VAL A 1 83 ? -1.575 -6.770 8.636 1.00 91.25 83 VAL A C 1
ATOM 709 O O . VAL A 1 83 ? -1.846 -7.153 9.772 1.00 91.25 83 VAL A O 1
ATOM 712 N N . GLY A 1 84 ? -0.578 -5.913 8.401 1.00 88.25 84 GLY A N 1
ATOM 713 C CA . GLY A 1 84 ? 0.189 -5.293 9.477 1.00 88.25 84 GLY A CA 1
ATOM 714 C C . GLY A 1 84 ? -0.701 -4.506 10.447 1.00 88.25 84 GLY A C 1
ATOM 715 O O . GLY A 1 84 ? -1.744 -3.963 10.082 1.00 88.25 84 GLY A O 1
ATOM 716 N N . LYS A 1 85 ? -0.257 -4.383 11.702 1.00 90.31 85 LYS A N 1
ATOM 717 C CA . LYS A 1 85 ? -1.008 -3.676 12.757 1.00 90.31 85 LYS A CA 1
ATOM 718 C C . LYS A 1 85 ? -1.321 -2.216 12.403 1.00 90.31 85 LYS A C 1
ATOM 720 O O . LYS A 1 85 ? -2.317 -1.675 12.870 1.00 90.31 85 LYS A O 1
ATOM 725 N N . SER A 1 86 ? -0.485 -1.581 11.580 1.00 93.56 86 SER A N 1
ATOM 726 C CA . SER A 1 86 ? -0.631 -0.172 11.221 1.00 93.56 86 SER A CA 1
ATOM 727 C C . SER A 1 86 ? -1.554 0.050 10.022 1.00 93.56 86 SER A C 1
ATOM 729 O O . SER A 1 86 ? -1.372 -0.542 8.959 1.00 93.56 86 SER A O 1
ATOM 731 N N . ARG A 1 87 ? -2.448 1.039 10.141 1.00 93.19 87 ARG A N 1
ATOM 732 C CA . ARG A 1 87 ? -3.250 1.568 9.022 1.00 93.19 87 ARG A CA 1
ATOM 733 C C . ARG A 1 87 ? -2.405 2.113 7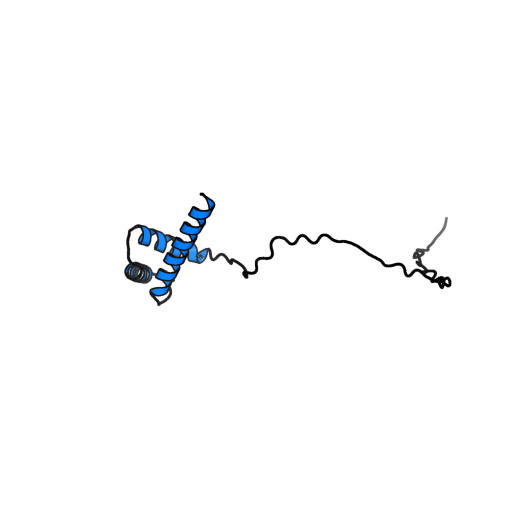.867 1.00 93.19 87 ARG A C 1
ATOM 735 O O . ARG A 1 87 ? -2.841 2.099 6.720 1.00 93.19 87 ARG A O 1
ATOM 742 N N . THR A 1 88 ? -1.185 2.576 8.155 1.00 94.75 88 THR A N 1
ATOM 743 C CA . THR A 1 88 ? -0.274 3.131 7.140 1.00 94.75 88 THR A CA 1
ATOM 744 C C . THR A 1 88 ? 0.205 2.072 6.149 1.00 94.75 88 THR A C 1
ATOM 746 O O . THR A 1 88 ? 0.598 2.408 5.034 1.00 94.75 88 THR A O 1
ATOM 749 N N . THR A 1 89 ? 0.118 0.785 6.506 1.00 93.69 89 THR A N 1
ATOM 750 C CA . THR A 1 89 ? 0.403 -0.314 5.581 1.00 93.69 89 THR A CA 1
ATOM 751 C C . THR A 1 89 ? -0.547 -0.280 4.381 1.00 93.69 89 THR A C 1
ATOM 753 O O . THR A 1 89 ? -0.082 -0.396 3.250 1.00 93.69 89 THR A O 1
ATOM 756 N N . VAL A 1 90 ? -1.841 -0.020 4.596 1.00 95.88 90 VAL A N 1
ATOM 757 C CA . VAL A 1 90 ? -2.839 0.085 3.515 1.00 95.88 90 VAL A CA 1
ATOM 758 C C . VAL A 1 90 ? -2.601 1.332 2.660 1.00 95.88 90 VAL A C 1
ATOM 760 O O . VAL A 1 90 ? -2.596 1.240 1.436 1.00 95.88 90 VAL A O 1
ATOM 763 N N . ASP A 1 91 ? -2.311 2.476 3.285 1.00 95.75 91 ASP A N 1
ATOM 764 C CA . ASP A 1 91 ? -1.962 3.717 2.572 1.00 95.75 91 ASP A CA 1
ATOM 765 C C . ASP A 1 91 ? -0.763 3.518 1.624 1.00 95.75 91 ASP A C 1
ATOM 767 O O . ASP A 1 91 ? -0.804 3.898 0.453 1.00 95.75 91 ASP A O 1
ATOM 771 N N . SER A 1 92 ? 0.285 2.832 2.090 1.00 94.50 92 SER A N 1
ATOM 772 C CA . SER A 1 92 ? 1.453 2.527 1.257 1.00 94.50 92 SER A CA 1
ATOM 773 C C . SER A 1 92 ? 1.126 1.617 0.063 1.00 94.50 92 SER A C 1
ATOM 775 O O . SER A 1 92 ? 1.704 1.788 -1.013 1.00 94.50 92 SER A O 1
ATOM 777 N N . MET A 1 93 ? 0.181 0.678 0.219 1.00 93.56 93 MET A N 1
ATOM 778 C CA . MET A 1 93 ? -0.274 -0.199 -0.867 1.00 93.56 93 MET A CA 1
ATOM 779 C C . MET A 1 93 ? -1.008 0.595 -1.947 1.00 93.56 93 MET A C 1
ATOM 781 O O . MET A 1 93 ? -0.697 0.430 -3.128 1.00 93.56 93 MET A O 1
ATOM 785 N N . ILE A 1 94 ? -1.909 1.493 -1.538 1.00 95.12 94 ILE A N 1
ATOM 786 C CA . ILE A 1 94 ? -2.660 2.373 -2.443 1.00 95.12 94 ILE A CA 1
ATOM 787 C C . ILE A 1 94 ? -1.694 3.261 -3.234 1.00 95.12 94 ILE A C 1
ATOM 789 O O . ILE A 1 94 ? -1.690 3.218 -4.464 1.00 95.12 94 ILE A O 1
ATOM 793 N N . LYS A 1 95 ? -0.781 3.967 -2.551 1.00 94.94 95 LYS A N 1
ATOM 794 C CA . LYS A 1 95 ? 0.237 4.822 -3.196 1.00 94.94 95 LYS A CA 1
ATOM 795 C C . LYS A 1 95 ? 1.082 4.065 -4.219 1.00 94.94 95 LYS A C 1
ATOM 797 O O . LYS A 1 95 ? 1.424 4.596 -5.277 1.00 94.94 95 LYS A O 1
ATOM 802 N N . LYS A 1 96 ? 1.437 2.811 -3.918 1.00 91.25 96 LYS A N 1
ATOM 803 C CA . LYS A 1 96 ? 2.203 1.960 -4.836 1.00 91.25 96 LYS A CA 1
ATOM 804 C C . LYS A 1 96 ? 1.370 1.565 -6.062 1.00 91.25 96 LYS A C 1
ATOM 806 O O . LYS A 1 96 ? 1.908 1.575 -7.167 1.00 91.25 96 LYS A O 1
ATOM 811 N N . GLY A 1 97 ? 0.081 1.271 -5.880 1.00 89.81 97 GLY A N 1
ATOM 812 C CA . GLY A 1 97 ? -0.875 1.028 -6.967 1.00 89.81 97 GLY A CA 1
ATOM 813 C C . GLY A 1 97 ? -1.031 2.237 -7.893 1.00 89.81 97 GLY A C 1
ATOM 814 O O . GLY A 1 97 ? -0.824 2.122 -9.100 1.00 89.81 97 GLY A O 1
ATOM 815 N N . GLU A 1 98 ? -1.268 3.422 -7.330 1.00 92.38 98 GLU A N 1
ATOM 816 C CA . GLU A 1 98 ? -1.386 4.672 -8.091 1.00 92.38 98 GLU A CA 1
ATOM 817 C C . GLU A 1 98 ? -0.116 5.010 -8.878 1.00 92.38 98 GLU A C 1
ATOM 819 O O . GLU A 1 98 ? -0.189 5.418 -10.040 1.00 92.38 98 GLU A O 1
ATOM 824 N N . LYS A 1 99 ? 1.065 4.830 -8.268 1.00 90.44 99 LYS A N 1
ATOM 825 C CA . LYS A 1 99 ? 2.350 5.043 -8.948 1.00 90.44 99 LYS A CA 1
ATOM 826 C C . LYS A 1 99 ? 2.479 4.139 -10.171 1.00 90.44 99 LYS A C 1
ATOM 828 O O . LYS A 1 99 ? 2.891 4.610 -11.228 1.00 90.44 99 LYS A O 1
ATOM 833 N N . ASN A 1 100 ? 2.107 2.866 -10.041 1.00 85.69 100 ASN A N 1
ATOM 834 C CA . ASN A 1 100 ? 2.153 1.919 -11.152 1.00 85.69 100 ASN A CA 1
ATOM 835 C C . ASN A 1 100 ? 1.181 2.315 -12.272 1.00 85.69 100 ASN A C 1
ATOM 837 O O . ASN A 1 100 ? 1.566 2.275 -13.436 1.00 85.69 100 ASN A O 1
ATOM 841 N N . MET A 1 101 ? -0.029 2.773 -11.934 1.00 86.56 101 MET A N 1
ATOM 842 C CA . MET A 1 101 ? -1.002 3.262 -12.918 1.00 86.56 101 MET A CA 1
ATOM 843 C C . MET A 1 101 ? -0.498 4.511 -13.657 1.00 86.56 101 MET A C 1
ATOM 845 O O . MET A 1 101 ? -0.620 4.604 -14.877 1.00 86.56 101 MET A O 1
ATOM 849 N N . LYS A 1 102 ? 0.108 5.467 -12.937 1.00 87.88 102 LYS A N 1
ATOM 850 C CA . LYS A 1 102 ? 0.717 6.664 -13.543 1.00 87.88 102 LYS A CA 1
ATOM 851 C C . LYS A 1 102 ? 1.842 6.293 -14.501 1.00 87.88 102 LYS A C 1
ATOM 853 O O . LYS A 1 102 ? 1.876 6.811 -15.609 1.00 87.88 102 LYS A O 1
ATOM 858 N N . LEU A 1 103 ? 2.729 5.383 -14.095 1.00 82.38 103 LEU A N 1
ATOM 859 C CA . LEU A 1 103 ? 3.806 4.904 -14.958 1.00 82.38 103 LEU A CA 1
ATOM 860 C C . LEU A 1 103 ? 3.244 4.230 -16.212 1.00 82.38 103 LEU A C 1
ATOM 862 O O . LEU A 1 103 ? 3.652 4.595 -17.303 1.00 82.38 103 LEU A O 1
ATOM 866 N N . GLN A 1 104 ? 2.269 3.324 -16.083 1.00 76.88 104 GLN A N 1
ATOM 867 C CA . GLN A 1 104 ? 1.622 2.694 -17.242 1.00 76.88 104 GLN A CA 1
ATOM 868 C C . GLN A 1 104 ? 1.016 3.726 -18.198 1.00 76.88 104 GLN A C 1
ATOM 870 O O . GLN A 1 104 ? 1.217 3.620 -19.400 1.00 76.88 104 GLN A O 1
ATOM 875 N N . ARG A 1 105 ? 0.350 4.764 -17.676 1.00 76.19 105 ARG A N 1
ATOM 876 C CA . ARG A 1 105 ? -0.202 5.852 -18.497 1.00 76.19 105 ARG A CA 1
ATOM 877 C C . ARG A 1 105 ? 0.876 6.622 -19.272 1.00 76.19 105 ARG A C 1
ATOM 879 O O . ARG A 1 105 ? 0.623 7.007 -20.403 1.00 76.19 105 ARG A O 1
ATOM 886 N N . VAL A 1 106 ? 2.055 6.839 -18.684 1.00 81.56 106 VAL A N 1
ATOM 887 C CA . VAL A 1 106 ? 3.182 7.540 -19.333 1.00 81.56 106 VAL A CA 1
ATOM 888 C C . VAL A 1 106 ? 3.798 6.730 -20.475 1.00 81.56 106 VAL A C 1
ATOM 890 O O . VAL A 1 106 ? 4.271 7.325 -21.427 1.00 81.56 106 VAL A O 1
ATOM 893 N N . TRP A 1 107 ? 3.798 5.398 -20.399 1.00 66.56 107 TRP A N 1
ATOM 894 C CA . TRP A 1 107 ? 4.360 4.544 -21.456 1.00 66.56 107 TRP A CA 1
ATOM 895 C C . TRP A 1 107 ? 3.394 4.273 -22.621 1.00 66.56 107 TRP A C 1
ATOM 897 O O . TRP A 1 107 ? 3.827 3.757 -23.647 1.00 66.56 107 TRP A O 1
ATOM 907 N N . ILE A 1 108 ? 2.097 4.548 -22.442 1.00 70.44 108 ILE A N 1
ATOM 908 C CA . ILE A 1 108 ? 1.046 4.312 -23.449 1.00 70.44 108 ILE A CA 1
ATOM 909 C C . ILE A 1 108 ? 0.794 5.560 -24.319 1.00 70.44 108 ILE A C 1
ATOM 911 O O . ILE A 1 108 ? 0.300 5.418 -25.436 1.00 70.44 108 ILE A O 1
ATOM 915 N N . ASN A 1 109 ? 1.133 6.753 -23.820 1.00 54.25 109 ASN A N 1
ATOM 916 C CA . ASN A 1 109 ? 1.064 8.027 -24.550 1.00 54.25 109 ASN A CA 1
ATOM 917 C C . ASN A 1 109 ? 2.402 8.364 -25.209 1.00 54.25 109 ASN A C 1
ATOM 919 O O . ASN A 1 109 ? 2.363 9.012 -26.276 1.00 54.25 109 ASN A O 1
#

Sequence (109 aa):
MTEIALFFLPPTFLFHGDTLIYGGWIPHLTFSFNLTSTKFSVHQYTRTYPERKEIRDKVWELHQDGWGYTKIHQYLQKNGYEVGKSRTTVDSMIKKGEKNMKLQRVWIN

Secondary structure (DSSP, 8-state):
---------------------SSS-------------S---SS------GGGHHHHHHHHHHHHTT--HHHHHHHHHHTT----SSTHHHHHHHHHHHHHHHHHHHHH-

Mean predicted aligned error: 16.4 Å

pLDDT: mean 76.92, std 19.0, range [35.06, 97.44]

Nearest PDB structures (foldseek):
  4r79-assembly1_B  TM=7.631E-01  e=4.424E+00  Drosophila mauritiana
  3jbp-assembly1_U  TM=5.155E-01  e=3.164E+00  Plasmodium falciparum 3D7
  6p5n-assembly1_O  TM=5.746E-01  e=5.409E+00  Oryctolagus cuniculus

Radius of gyration: 34.51 Å; Cα contacts (8 Å, |Δi|>4): 33; chains: 1; bounding box: 84×73×46 Å

Solvent-accessible surface area (backbone atoms only — not comparable to full-atom values): 7498 Å² total; per-residue (Å²): 133,88,77,89,76,89,76,90,73,75,86,75,79,71,77,78,78,71,80,85,83,71,93,88,78,81,90,76,91,80,82,90,80,86,85,81,73,87,72,86,64,90,66,79,74,89,77,80,62,72,86,56,44,62,61,51,52,52,52,48,54,47,42,74,75,67,51,53,46,64,61,51,42,53,50,40,56,75,74,68,48,100,64,70,95,51,49,61,56,45,46,53,51,51,54,53,50,53,52,52,52,54,52,55,54,63,77,74,108

Foldseek 3Di:
DDDDDDDDDDPPPPPPPPPPPDDDDDDDDDDDDDDDDDDPDPDDDPDDDVVCVVVLVQLVVVVVVVDDLVRSVVVCVVVPHPDDPDSVSSVVSVVVVVVVVVVVVVVVD